Protein AF-A0A519XWZ9-F1 (afdb_monomer)

Structure (mmCIF, N/CA/C/O backbone):
data_AF-A0A519XWZ9-F1
#
_entry.id   AF-A0A519XWZ9-F1
#
loop_
_atom_site.group_PDB
_atom_site.id
_atom_site.type_symbol
_atom_site.label_atom_id
_atom_site.label_alt_id
_atom_site.label_comp_id
_atom_site.label_asym_id
_atom_site.label_entity_id
_atom_site.label_seq_id
_atom_site.pdbx_PDB_ins_code
_atom_site.Cartn_x
_atom_site.Cartn_y
_atom_site.Cartn_z
_atom_site.occupancy
_atom_site.B_iso_or_equiv
_atom_site.auth_seq_id
_atom_site.auth_comp_id
_atom_site.auth_asym_id
_atom_site.auth_atom_id
_atom_site.pdbx_PDB_model_num
ATOM 1 N N . VAL A 1 1 ? 14.838 8.085 -19.612 1.00 83.31 1 VAL A N 1
ATOM 2 C CA . VAL A 1 1 ? 13.812 7.628 -20.596 1.00 83.31 1 VAL A CA 1
ATOM 3 C C . VAL A 1 1 ? 12.489 7.279 -19.919 1.00 83.31 1 VAL A C 1
ATOM 5 O O . VAL A 1 1 ? 11.479 7.894 -20.238 1.00 83.31 1 VAL A O 1
ATOM 8 N N . PHE A 1 2 ? 12.519 6.369 -18.945 1.00 84.31 2 PHE A N 1
ATOM 9 C CA . PHE A 1 2 ? 11.360 5.787 -18.261 1.00 84.31 2 PHE A CA 1
ATOM 10 C C . PHE A 1 2 ? 10.275 6.779 -17.800 1.00 84.31 2 PHE A C 1
ATOM 12 O O . PHE A 1 2 ? 9.111 6.608 -18.146 1.00 84.31 2 PHE A O 1
ATOM 19 N N . ALA A 1 3 ? 10.648 7.860 -17.103 1.00 82.12 3 ALA A N 1
ATOM 20 C CA . ALA A 1 3 ? 9.704 8.860 -16.576 1.00 82.12 3 ALA A CA 1
ATOM 21 C C . ALA A 1 3 ? 8.944 9.673 -17.650 1.00 82.12 3 ALA A C 1
ATOM 23 O O . ALA A 1 3 ? 7.972 10.360 -17.343 1.00 82.12 3 ALA A O 1
ATOM 24 N N . ASN A 1 4 ? 9.387 9.626 -18.912 1.00 85.69 4 ASN A N 1
ATOM 25 C CA . ASN A 1 4 ? 8.744 10.352 -20.012 1.00 85.69 4 ASN A CA 1
ATOM 26 C C . ASN A 1 4 ? 7.754 9.488 -20.800 1.00 85.69 4 ASN A C 1
ATOM 28 O O . ASN A 1 4 ? 7.073 10.007 -21.679 1.00 85.69 4 ASN A O 1
ATOM 32 N N . LEU A 1 5 ? 7.663 8.192 -20.498 1.00 89.44 5 LEU A N 1
ATOM 33 C CA . LEU A 1 5 ? 6.683 7.320 -21.127 1.00 89.44 5 LEU A CA 1
ATOM 34 C C . LEU A 1 5 ? 5.280 7.590 -20.554 1.00 89.44 5 LEU A C 1
ATOM 36 O O . LEU A 1 5 ? 5.125 7.604 -19.328 1.00 89.44 5 LEU A O 1
ATOM 40 N N . PRO A 1 6 ? 4.248 7.767 -21.403 1.00 90.62 6 PRO A N 1
ATOM 41 C CA . PRO A 1 6 ? 2.868 7.926 -20.945 1.00 90.62 6 PRO A CA 1
ATOM 42 C C . PRO A 1 6 ? 2.402 6.755 -20.074 1.00 90.62 6 PRO A C 1
ATOM 44 O O . PRO A 1 6 ? 1.862 6.972 -18.995 1.00 90.62 6 PRO A O 1
ATOM 47 N N . GLU A 1 7 ? 2.705 5.523 -20.489 1.00 90.06 7 GLU A N 1
ATOM 48 C CA . GLU A 1 7 ? 2.394 4.305 -19.731 1.00 90.06 7 GLU A CA 1
ATOM 49 C C . GLU A 1 7 ? 3.051 4.271 -18.338 1.00 90.06 7 GLU A C 1
ATOM 51 O O . GLU A 1 7 ? 2.411 3.828 -17.389 1.00 90.06 7 GLU A O 1
ATOM 56 N N . SER A 1 8 ? 4.264 4.821 -18.165 1.00 91.50 8 SER A N 1
ATOM 57 C CA . SER A 1 8 ? 4.896 4.952 -16.841 1.00 91.50 8 SER A CA 1
ATOM 58 C C . SER A 1 8 ? 4.131 5.913 -15.939 1.00 91.50 8 SER A C 1
ATOM 60 O O . SER A 1 8 ? 3.979 5.653 -14.749 1.00 91.50 8 SER A O 1
ATOM 62 N N . LYS A 1 9 ? 3.634 7.026 -16.494 1.00 91.81 9 LYS A N 1
ATOM 63 C CA . LYS A 1 9 ? 2.813 7.982 -15.740 1.00 91.81 9 LYS A CA 1
ATOM 64 C C . LYS A 1 9 ? 1.477 7.357 -15.350 1.00 91.81 9 LYS A C 1
ATOM 66 O O . LYS A 1 9 ? 1.074 7.463 -14.199 1.00 91.81 9 LYS A O 1
ATOM 71 N N . THR A 1 10 ? 0.827 6.652 -16.275 1.00 94.00 10 THR A N 1
ATOM 72 C CA . THR A 1 10 ? -0.413 5.917 -15.996 1.00 94.00 10 THR A CA 1
ATOM 73 C C . THR A 1 10 ? -0.208 4.848 -14.921 1.00 94.00 10 THR A C 1
ATOM 75 O O . THR A 1 10 ? -1.026 4.744 -14.005 1.00 94.00 10 THR A O 1
ATOM 78 N N . ALA A 1 11 ? 0.887 4.086 -14.988 1.00 94.88 11 ALA A N 1
ATOM 79 C CA . ALA A 1 11 ? 1.258 3.106 -13.971 1.00 94.88 11 ALA A CA 1
ATOM 80 C C . ALA A 1 11 ? 1.442 3.759 -12.592 1.00 94.88 11 ALA A C 1
ATOM 82 O O . ALA A 1 11 ? 0.855 3.298 -11.613 1.00 94.88 11 ALA A O 1
ATOM 83 N N . GLN A 1 12 ? 2.176 4.874 -12.532 1.00 93.56 12 GLN A N 1
ATOM 84 C CA . GLN A 1 12 ? 2.392 5.640 -11.304 1.00 93.56 12 GLN A CA 1
ATOM 85 C C . GLN A 1 12 ? 1.068 6.128 -10.697 1.00 93.56 12 GLN A C 1
ATOM 87 O O . GLN A 1 12 ? 0.795 5.867 -9.528 1.00 93.56 12 GLN A O 1
ATOM 92 N N . THR A 1 13 ? 0.202 6.758 -11.496 1.00 96.62 13 THR A N 1
ATOM 93 C CA . THR A 1 13 ? -1.119 7.217 -11.036 1.00 96.62 13 THR A CA 1
ATOM 94 C C . THR A 1 13 ? -1.996 6.059 -10.559 1.00 96.62 13 THR A C 1
ATOM 96 O O . THR A 1 13 ? -2.699 6.183 -9.559 1.00 96.62 13 THR A O 1
ATOM 99 N N . THR A 1 14 ? -1.949 4.913 -11.242 1.00 96.31 14 THR A N 1
ATOM 100 C CA . THR A 1 14 ? -2.707 3.718 -10.840 1.00 96.31 14 THR A CA 1
ATOM 101 C C . THR A 1 14 ? -2.245 3.205 -9.478 1.00 96.31 14 THR A C 1
ATOM 103 O O . THR A 1 14 ? -3.078 2.897 -8.625 1.00 96.31 14 THR A O 1
ATOM 106 N N . LEU A 1 15 ? -0.930 3.152 -9.250 1.00 97.25 15 LEU A N 1
ATOM 107 C CA . LEU A 1 15 ? -0.356 2.712 -7.981 1.00 97.25 15 LEU A CA 1
ATOM 108 C C . LEU A 1 15 ? -0.674 3.688 -6.837 1.00 97.25 15 LEU A C 1
ATOM 110 O O . LEU A 1 15 ? -1.068 3.260 -5.755 1.00 97.25 15 LEU A O 1
ATOM 114 N N . GLU A 1 16 ? -0.574 4.995 -7.087 1.00 97.38 16 GLU A N 1
ATOM 115 C CA . GLU A 1 16 ? -0.944 6.036 -6.119 1.00 97.38 16 GLU A CA 1
ATOM 116 C C . GLU A 1 16 ? -2.420 5.960 -5.727 1.00 97.38 16 GLU A C 1
ATOM 118 O O . GLU A 1 16 ? -2.755 6.064 -4.546 1.00 97.38 16 GLU A O 1
ATOM 123 N N . ASN A 1 17 ? -3.308 5.752 -6.700 1.00 98.25 17 ASN A N 1
ATOM 124 C CA . ASN A 1 17 ? -4.734 5.601 -6.437 1.00 98.25 17 ASN A CA 1
ATOM 125 C C . ASN A 1 17 ? -5.012 4.349 -5.604 1.00 98.25 17 ASN A C 1
ATOM 127 O O . ASN A 1 17 ? -5.726 4.442 -4.609 1.00 98.25 17 ASN A O 1
ATOM 131 N N . LEU A 1 18 ? -4.399 3.210 -5.946 1.00 97.81 18 LEU A N 1
ATOM 132 C CA . LEU A 1 18 ? -4.516 1.990 -5.148 1.00 97.81 18 LEU A CA 1
ATOM 133 C C . LEU A 1 18 ? -4.038 2.220 -3.708 1.00 97.81 18 LEU A C 1
ATOM 135 O O . LEU A 1 18 ? -4.734 1.846 -2.768 1.00 97.81 18 LEU A O 1
ATOM 139 N N . SER A 1 19 ? -2.895 2.887 -3.526 1.00 97.94 19 SER A N 1
ATOM 140 C CA . SER A 1 19 ? -2.365 3.213 -2.198 1.00 97.94 19 SER A CA 1
ATOM 141 C C . SER A 1 19 ? -3.337 4.071 -1.393 1.00 97.94 19 SER A C 1
ATOM 143 O O . SER A 1 19 ? -3.567 3.786 -0.220 1.00 97.94 19 SER A O 1
ATOM 145 N N . LYS A 1 20 ? -3.934 5.097 -2.012 1.00 98.50 20 LYS A N 1
ATOM 146 C CA . LYS A 1 20 ? -4.932 5.956 -1.358 1.00 98.50 20 LYS A CA 1
ATOM 147 C C . LYS A 1 20 ? -6.191 5.182 -0.985 1.00 98.50 20 LYS A C 1
ATOM 149 O O . LYS A 1 20 ? -6.697 5.363 0.117 1.00 98.50 20 LYS A O 1
ATOM 154 N N . THR A 1 21 ? -6.678 4.309 -1.866 1.00 98.25 21 THR A N 1
ATOM 155 C CA . THR A 1 21 ? -7.843 3.460 -1.590 1.00 98.25 21 THR A CA 1
ATOM 156 C C . THR A 1 21 ? -7.586 2.543 -0.398 1.00 98.25 21 THR A C 1
ATOM 158 O O . THR A 1 21 ? -8.373 2.543 0.544 1.00 98.25 21 THR A O 1
ATOM 161 N N . LYS A 1 22 ? -6.454 1.828 -0.382 1.00 98.00 22 LYS A N 1
ATOM 162 C CA . LYS A 1 22 ? -6.092 0.940 0.732 1.00 98.00 22 LYS A CA 1
ATOM 163 C C . LYS A 1 22 ? -5.921 1.697 2.048 1.00 98.00 22 LYS A C 1
ATOM 165 O O . LYS A 1 22 ? -6.391 1.231 3.081 1.00 98.00 22 LYS A O 1
ATOM 170 N N . GLN A 1 23 ? -5.301 2.878 2.010 1.00 98.25 23 GLN A N 1
ATOM 171 C CA . GLN A 1 23 ? -5.179 3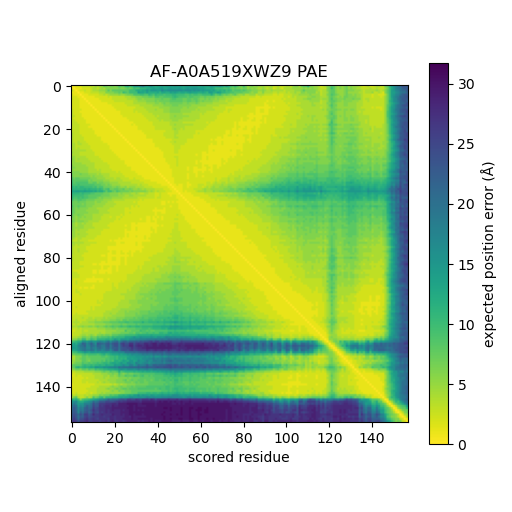.728 3.194 1.00 98.25 23 GLN A CA 1
ATOM 172 C C . GLN A 1 23 ? -6.555 4.150 3.720 1.00 98.25 23 GLN A C 1
ATOM 174 O O . GLN A 1 23 ? -6.813 4.027 4.912 1.00 98.25 23 GLN A O 1
ATOM 179 N N . ALA A 1 24 ? -7.460 4.584 2.838 1.00 98.62 24 ALA A N 1
ATOM 180 C CA . ALA A 1 24 ? -8.804 4.993 3.231 1.00 98.62 24 ALA A CA 1
ATOM 181 C C . ALA A 1 24 ? -9.611 3.839 3.853 1.00 98.62 24 ALA A C 1
ATOM 183 O O . ALA A 1 24 ? -10.300 4.046 4.850 1.00 98.62 24 ALA A O 1
ATOM 184 N N . GLU A 1 25 ? -9.504 2.622 3.308 1.00 97.88 25 GLU A N 1
ATOM 185 C CA . GLU A 1 25 ? -10.125 1.417 3.882 1.00 97.88 25 GLU A CA 1
ATOM 186 C C . GLU A 1 25 ? -9.617 1.142 5.309 1.00 97.88 25 GLU A C 1
ATOM 188 O O . GLU A 1 25 ? -10.409 0.897 6.222 1.00 97.88 25 GLU A O 1
ATOM 193 N N . ILE A 1 26 ? -8.301 1.233 5.521 1.00 98.62 26 ILE A N 1
ATOM 194 C CA . ILE A 1 26 ? -7.670 1.047 6.835 1.00 98.62 26 ILE A CA 1
ATOM 195 C C . ILE A 1 26 ? -8.094 2.149 7.813 1.00 98.62 26 ILE A C 1
ATOM 197 O O . ILE A 1 26 ? -8.434 1.852 8.959 1.00 98.62 26 ILE A O 1
ATOM 201 N N . ASP A 1 27 ? -8.150 3.403 7.366 1.00 98.56 27 ASP A N 1
ATOM 202 C CA . ASP A 1 27 ? -8.570 4.536 8.195 1.00 98.56 27 ASP A CA 1
ATOM 203 C C . ASP A 1 27 ? -10.020 4.392 8.675 1.00 98.56 27 ASP A C 1
ATOM 205 O O . ASP A 1 27 ? -10.338 4.768 9.805 1.00 98.56 27 ASP A O 1
ATOM 209 N N . VAL A 1 28 ? -10.909 3.833 7.846 1.00 98.62 28 VAL A N 1
ATOM 210 C CA . VAL A 1 28 ? -12.290 3.523 8.248 1.00 98.62 28 VAL A CA 1
ATOM 211 C C . VAL A 1 28 ? -12.305 2.493 9.379 1.00 98.62 28 VAL A C 1
ATOM 213 O O . VAL A 1 28 ? -12.982 2.717 10.382 1.00 98.62 28 VAL A O 1
ATOM 216 N N . MET A 1 29 ? -11.519 1.417 9.275 1.00 98.56 29 MET A N 1
ATOM 217 C CA . MET A 1 29 ? -11.425 0.401 10.335 1.00 98.56 29 MET A CA 1
ATOM 218 C C . MET A 1 29 ? -10.835 0.966 11.633 1.00 98.56 29 MET A C 1
ATOM 220 O O . MET A 1 29 ? -11.319 0.657 12.720 1.00 98.56 29 MET A O 1
ATOM 224 N N . ILE A 1 30 ? -9.825 1.836 11.538 1.00 98.56 30 ILE A N 1
ATOM 225 C CA . ILE A 1 30 ? -9.237 2.509 12.705 1.00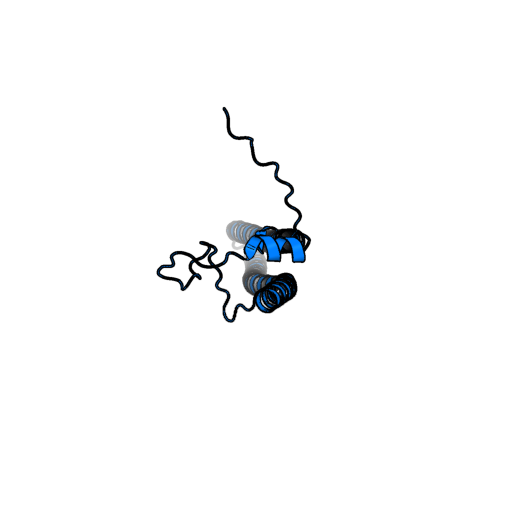 98.56 30 ILE A CA 1
ATOM 226 C C . ILE A 1 30 ? -10.272 3.411 13.389 1.00 98.56 30 ILE A C 1
ATOM 228 O O . ILE A 1 30 ? -10.382 3.401 14.617 1.00 98.56 30 ILE A O 1
ATOM 232 N N . LYS A 1 31 ? -11.061 4.170 12.619 1.00 98.75 31 LYS A N 1
ATOM 233 C C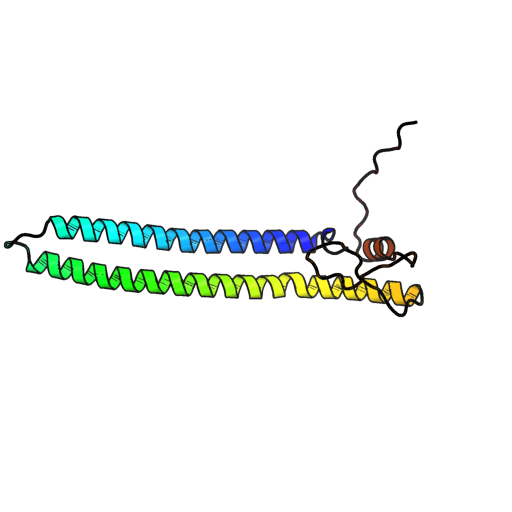A . LYS A 1 31 ? -12.139 5.009 13.169 1.00 98.75 31 LYS A CA 1
ATOM 234 C C . LYS A 1 31 ? -13.223 4.172 13.842 1.00 98.75 31 LYS A C 1
ATOM 236 O O . LYS A 1 31 ? -13.688 4.542 14.919 1.00 98.75 31 LYS A O 1
ATOM 241 N N . GLU A 1 32 ? -13.601 3.044 13.242 1.00 98.31 32 GLU A N 1
ATOM 242 C CA . GLU A 1 32 ? -14.549 2.101 13.841 1.00 98.31 32 GLU A CA 1
ATOM 243 C C . GLU A 1 32 ? -14.028 1.573 15.185 1.00 98.31 32 GLU A C 1
ATOM 245 O O . GLU A 1 32 ? -14.737 1.637 16.191 1.00 98.31 32 GLU A O 1
ATOM 250 N N . TYR A 1 33 ? -12.766 1.140 15.227 1.00 98.69 33 TYR A N 1
ATOM 251 C CA . TYR A 1 33 ? -12.107 0.688 16.451 1.00 98.69 33 TYR A CA 1
ATOM 252 C C . TYR A 1 33 ? -12.122 1.771 17.542 1.00 98.69 33 TYR A C 1
ATOM 254 O O . TYR A 1 33 ? -12.547 1.515 18.668 1.00 98.69 33 TYR A O 1
ATOM 262 N N . GLN A 1 34 ? -11.720 3.005 17.215 1.00 98.50 34 GLN A N 1
ATOM 263 C CA . GLN A 1 34 ? -11.706 4.127 18.164 1.00 98.50 34 GLN A CA 1
ATOM 264 C C . GLN A 1 34 ? -13.106 4.462 18.696 1.00 98.50 34 GLN A C 1
ATOM 266 O O . GLN A 1 34 ? -13.272 4.734 19.890 1.00 98.50 34 GLN A O 1
ATOM 271 N N . SER A 1 35 ? -14.119 4.419 17.827 1.00 98.50 35 SER A N 1
ATOM 272 C CA . SER A 1 35 ? -15.512 4.649 18.208 1.00 98.50 35 SER A CA 1
ATOM 273 C C . SER A 1 35 ? -16.012 3.573 19.176 1.00 98.50 35 SER A C 1
ATOM 275 O O . SER A 1 35 ? -16.530 3.909 20.244 1.00 98.50 35 SER A O 1
ATOM 277 N N . LYS A 1 36 ? -15.781 2.289 18.868 1.00 97.94 36 LYS A N 1
ATOM 278 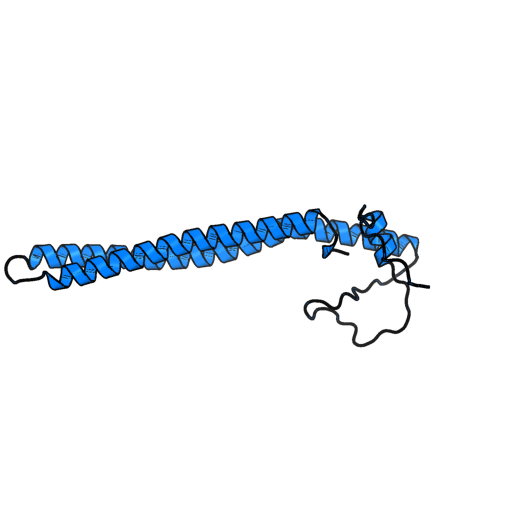C CA . LYS A 1 36 ? -16.159 1.167 19.743 1.00 97.94 36 LYS A CA 1
ATOM 279 C C . LYS A 1 36 ? -15.427 1.200 21.080 1.00 97.94 36 LYS A C 1
ATOM 281 O O . LYS A 1 36 ? -16.052 0.980 22.113 1.00 97.94 36 LYS A O 1
ATOM 286 N N . LEU A 1 37 ? -14.140 1.544 21.081 1.00 98.31 37 LEU A N 1
ATOM 287 C CA . LEU A 1 37 ? -13.356 1.684 22.306 1.00 98.31 37 LEU A CA 1
ATOM 288 C C . LEU A 1 37 ? -13.933 2.780 23.208 1.00 98.31 37 LEU A C 1
ATOM 290 O O . LEU A 1 37 ? -14.138 2.563 24.400 1.00 98.31 37 LEU A O 1
ATOM 294 N N . THR A 1 38 ? -14.255 3.935 22.627 1.00 98.50 38 THR A N 1
ATOM 295 C CA . THR A 1 38 ? -14.863 5.054 23.359 1.00 98.50 38 THR A CA 1
ATOM 296 C C . THR A 1 38 ? -16.235 4.671 23.919 1.00 98.50 38 THR A C 1
ATOM 298 O O . THR A 1 38 ? -16.548 4.984 25.068 1.00 98.50 38 THR A O 1
ATOM 301 N N . ALA A 1 39 ? -17.049 3.953 23.138 1.00 97.88 39 ALA A N 1
ATOM 302 C CA . ALA A 1 39 ? -18.352 3.463 23.577 1.00 97.88 39 ALA A CA 1
ATOM 303 C C . ALA A 1 39 ? -18.236 2.453 24.732 1.00 97.88 39 ALA A C 1
ATOM 305 O O . ALA A 1 39 ? -18.985 2.555 25.703 1.00 97.88 39 ALA A O 1
ATOM 306 N N . ALA A 1 40 ? -17.273 1.527 24.669 1.00 97.75 40 ALA A N 1
ATOM 307 C CA . ALA A 1 40 ? -17.000 0.572 25.742 1.00 97.75 40 ALA A CA 1
ATOM 308 C C . ALA A 1 40 ? -16.566 1.285 27.035 1.00 97.75 40 ALA A C 1
ATOM 310 O O . ALA A 1 40 ? -17.135 1.037 28.095 1.00 97.75 40 ALA A O 1
ATOM 311 N N . GLN A 1 41 ? -15.646 2.251 26.946 1.00 97.44 41 GLN A N 1
ATOM 312 C CA . GLN A 1 41 ? -15.219 3.064 28.095 1.00 97.44 41 GLN A CA 1
ATOM 313 C C . GLN A 1 41 ? -16.368 3.884 28.699 1.00 97.44 41 GLN A C 1
ATOM 315 O O . GLN A 1 41 ? -16.460 4.046 29.916 1.00 97.44 41 GLN A O 1
ATOM 320 N N . ALA A 1 42 ? -17.259 4.426 27.866 1.00 97.94 42 ALA A N 1
ATOM 321 C CA . ALA A 1 42 ? -18.447 5.124 28.346 1.00 97.94 42 ALA A CA 1
ATOM 322 C C . ALA A 1 42 ? -19.417 4.161 29.046 1.00 97.94 42 ALA A C 1
ATOM 324 O O . ALA A 1 42 ? -19.951 4.496 30.102 1.00 97.94 42 ALA A O 1
ATOM 325 N N . LYS A 1 43 ? -19.607 2.956 28.496 1.00 96.38 43 LYS A N 1
ATOM 326 C CA . LYS A 1 43 ? -20.455 1.912 29.079 1.00 96.38 43 LYS A CA 1
ATOM 327 C C . LYS A 1 43 ? -19.936 1.458 30.441 1.00 96.38 43 LYS A C 1
ATOM 329 O O . LYS A 1 43 ? -20.726 1.357 31.377 1.00 96.38 43 LYS A O 1
ATOM 334 N N . GLU A 1 44 ? -18.629 1.272 30.583 1.00 95.62 44 GLU A N 1
ATOM 335 C CA . GLU A 1 44 ? -17.994 0.913 31.855 1.00 95.62 44 GLU A CA 1
ATOM 336 C C . GLU A 1 44 ? -18.339 1.911 32.974 1.00 95.62 44 GLU A C 1
ATOM 338 O O . GLU A 1 44 ? -18.664 1.509 34.088 1.00 95.62 44 GLU A O 1
ATOM 343 N N . LYS A 1 45 ? -18.397 3.212 32.663 1.00 97.00 45 LYS A N 1
ATOM 344 C CA . LYS A 1 45 ? -18.782 4.262 33.627 1.00 97.00 45 LYS A CA 1
ATOM 345 C C . LYS A 1 45 ? -20.245 4.193 34.078 1.00 97.00 45 LYS A C 1
ATOM 347 O O . LYS A 1 45 ? -20.587 4.792 35.092 1.00 97.00 45 LYS A O 1
ATOM 352 N N . THR A 1 46 ? -21.111 3.494 33.343 1.00 96.19 46 THR A N 1
ATOM 353 C CA . THR A 1 46 ? -22.528 3.295 33.711 1.00 96.19 46 THR A CA 1
ATOM 354 C C . THR A 1 46 ? -22.745 2.093 34.631 1.00 96.19 46 THR A C 1
ATOM 356 O O . THR A 1 46 ? -23.876 1.803 35.033 1.00 96.19 46 THR A O 1
ATOM 359 N N . ARG A 1 47 ? -21.671 1.365 34.950 1.00 95.94 47 ARG A N 1
ATOM 360 C CA . ARG A 1 47 ? -21.727 0.162 35.766 1.00 95.94 47 ARG A CA 1
ATOM 361 C C . ARG A 1 47 ? -22.072 0.487 37.219 1.00 95.94 47 ARG A C 1
ATOM 363 O O . ARG A 1 47 ? -21.447 1.327 37.857 1.00 95.94 47 ARG A O 1
ATOM 370 N N . SER A 1 48 ? -23.033 -0.251 37.754 1.00 96.62 48 SER A N 1
ATOM 371 C CA . SER A 1 48 ? -23.522 -0.199 39.131 1.00 96.62 48 SER A CA 1
ATOM 372 C C . SER A 1 48 ? -23.804 -1.619 39.627 1.00 96.62 48 SER A C 1
ATOM 374 O O . SER A 1 48 ? -23.777 -2.568 38.844 1.00 96.62 48 SER A O 1
ATOM 376 N N . GLU A 1 49 ? -24.114 -1.793 40.911 1.00 95.56 49 GLU A N 1
ATOM 377 C CA . GLU A 1 49 ? -24.489 -3.112 41.441 1.00 95.56 49 GLU A CA 1
ATOM 378 C C . GLU A 1 49 ? -25.759 -3.672 40.778 1.00 95.56 49 GLU A C 1
ATOM 380 O O . GLU A 1 49 ? -25.830 -4.869 40.514 1.00 95.56 49 GLU A O 1
ATOM 385 N N . ALA A 1 50 ? -26.719 -2.809 40.427 1.00 95.88 50 ALA A N 1
ATOM 386 C CA . ALA A 1 50 ? -28.017 -3.209 39.878 1.00 95.88 50 ALA A CA 1
ATOM 387 C C . ALA A 1 50 ? -27.971 -3.692 38.414 1.00 95.88 50 ALA A C 1
ATOM 389 O O . ALA A 1 50 ? -28.863 -4.416 37.983 1.00 95.88 50 ALA A O 1
ATOM 390 N N . ASN A 1 51 ? -26.960 -3.292 37.636 1.00 96.12 51 ASN A N 1
ATOM 391 C CA . ASN A 1 51 ? -26.822 -3.640 36.211 1.00 96.12 51 ASN A CA 1
ATOM 392 C C . ASN A 1 51 ? -25.503 -4.363 35.887 1.00 96.12 51 ASN A C 1
ATOM 394 O O . ASN A 1 51 ? -25.170 -4.530 34.712 1.00 96.12 51 ASN A O 1
ATOM 398 N N . LYS A 1 52 ? -24.759 -4.784 36.916 1.00 95.88 52 LYS A N 1
ATOM 399 C CA . LYS A 1 52 ? -23.408 -5.344 36.809 1.00 95.88 52 LYS A CA 1
ATOM 400 C C . LYS A 1 52 ? -23.303 -6.479 35.794 1.00 95.88 52 LYS A C 1
ATOM 402 O O . LYS A 1 52 ? -22.454 -6.417 34.916 1.00 95.88 52 LYS A O 1
ATOM 407 N N . GLU A 1 53 ? -24.170 -7.483 35.896 1.00 96.19 53 GLU A N 1
ATOM 408 C CA . GLU A 1 53 ? -24.130 -8.661 35.021 1.00 96.19 53 GLU A CA 1
ATOM 409 C C . GLU A 1 53 ? -24.330 -8.289 33.545 1.00 96.19 53 GLU A C 1
ATOM 411 O O . GLU A 1 53 ? -23.569 -8.720 32.678 1.00 96.19 53 GLU A O 1
ATOM 416 N N . THR A 1 54 ? -25.311 -7.429 33.262 1.00 96.88 54 THR A N 1
ATOM 417 C CA . THR A 1 54 ? -25.596 -6.956 31.903 1.00 96.88 54 THR A CA 1
ATOM 418 C C . THR A 1 54 ? -24.427 -6.157 31.336 1.00 96.88 54 THR A C 1
ATOM 420 O O . THR A 1 54 ? -23.980 -6.435 30.226 1.00 96.88 54 THR A O 1
ATOM 423 N N . VAL A 1 55 ? -23.906 -5.191 32.100 1.00 97.19 55 VAL A N 1
ATOM 424 C CA . VAL A 1 55 ? -22.802 -4.331 31.650 1.00 97.19 55 VAL A CA 1
ATOM 425 C C . VAL A 1 55 ? -21.521 -5.139 31.446 1.00 97.19 55 VAL A C 1
ATOM 427 O O . VAL A 1 55 ? -20.852 -4.957 30.433 1.00 97.19 55 VAL A O 1
ATOM 430 N N . ASP A 1 56 ? -21.201 -6.069 32.349 1.00 96.69 56 ASP A N 1
ATOM 431 C CA . ASP A 1 56 ? -20.007 -6.917 32.235 1.00 96.69 56 ASP A CA 1
ATOM 432 C C . ASP A 1 56 ? -20.067 -7.790 30.967 1.00 96.69 56 ASP A C 1
ATOM 434 O O . ASP A 1 56 ? -19.073 -7.912 30.248 1.00 96.69 56 ASP A O 1
ATOM 438 N N . LYS A 1 57 ? -21.247 -8.322 30.620 1.00 97.50 57 LYS A N 1
ATOM 439 C CA . LYS A 1 57 ? -21.451 -9.092 29.383 1.00 97.50 57 LYS A CA 1
ATOM 440 C C . LYS A 1 57 ? -21.319 -8.236 28.117 1.00 97.50 57 LYS A C 1
ATOM 442 O O . LYS A 1 57 ? -20.722 -8.673 27.129 1.00 97.50 57 LYS A O 1
ATOM 447 N N . GLU A 1 58 ? -21.862 -7.019 28.129 1.00 96.88 58 GLU A N 1
ATOM 448 C CA . GLU A 1 58 ? -21.713 -6.066 27.019 1.00 96.88 58 GLU A CA 1
ATOM 449 C C . GLU A 1 58 ? -20.245 -5.652 26.826 1.00 96.88 58 GLU A C 1
ATOM 451 O O . GLU A 1 58 ? -19.757 -5.632 25.697 1.00 96.88 58 GLU A O 1
ATOM 456 N N . LEU A 1 59 ? -19.517 -5.383 27.916 1.00 97.69 59 LEU A N 1
ATOM 457 C CA . LEU A 1 59 ? -18.089 -5.054 27.882 1.00 97.69 59 LEU A CA 1
ATOM 458 C C . LEU A 1 59 ? -17.242 -6.223 27.380 1.00 97.69 59 LEU A C 1
ATOM 460 O O . LEU A 1 59 ? -16.320 -6.010 26.596 1.00 97.69 59 LEU A O 1
ATOM 464 N N . GLN A 1 60 ? -17.568 -7.455 27.777 1.00 97.81 60 GLN A N 1
ATOM 465 C CA . GLN A 1 60 ? -16.889 -8.643 27.267 1.00 97.81 60 GLN A CA 1
ATOM 466 C C . GLN A 1 60 ? -17.093 -8.799 25.755 1.00 97.81 60 GLN A C 1
ATOM 468 O O . GLN A 1 60 ? -16.136 -9.061 25.031 1.00 97.81 60 GLN A O 1
ATOM 473 N N . THR A 1 61 ? -18.317 -8.569 25.270 1.00 97.88 61 THR A N 1
ATOM 474 C CA . THR A 1 61 ? -18.615 -8.579 23.828 1.00 97.88 61 THR A CA 1
ATOM 475 C C . THR A 1 61 ? -17.816 -7.497 23.100 1.00 97.88 61 THR A C 1
ATOM 477 O O . THR A 1 61 ? -17.156 -7.781 22.102 1.00 97.88 61 THR A O 1
ATOM 480 N N . ALA A 1 62 ? -17.799 -6.272 23.635 1.00 97.69 62 ALA A N 1
ATOM 481 C CA . ALA A 1 62 ? -17.033 -5.169 23.063 1.00 97.69 62 ALA A CA 1
ATOM 482 C C . ALA A 1 62 ? -15.522 -5.458 23.034 1.00 97.69 62 ALA A C 1
ATOM 484 O O . ALA A 1 62 ? -14.853 -5.111 22.064 1.00 97.69 62 ALA A O 1
ATOM 485 N N . ALA A 1 63 ? -14.981 -6.121 24.061 1.00 97.94 63 ALA A N 1
ATOM 486 C CA . ALA A 1 63 ? -13.578 -6.521 24.101 1.00 97.94 63 ALA A CA 1
ATOM 487 C C . ALA A 1 63 ? -13.236 -7.520 22.982 1.00 97.94 63 ALA A C 1
ATOM 489 O O . ALA A 1 63 ? -12.221 -7.349 22.307 1.00 97.94 63 ALA A O 1
ATOM 490 N N . THR A 1 64 ? -14.097 -8.515 22.737 1.00 98.25 64 THR A N 1
ATOM 491 C CA . THR A 1 64 ? -13.928 -9.455 21.618 1.00 98.25 64 THR A CA 1
ATOM 492 C C . THR A 1 64 ? -13.993 -8.739 20.268 1.00 98.25 64 THR A C 1
ATOM 494 O O . THR A 1 64 ? -13.103 -8.921 19.440 1.00 98.25 64 THR A O 1
ATOM 497 N N . GLU A 1 65 ? -14.978 -7.862 20.059 1.00 97.62 65 GLU A N 1
ATOM 498 C CA . GLU A 1 65 ? -15.098 -7.094 18.811 1.00 97.62 65 GLU A CA 1
ATOM 499 C C . GLU A 1 65 ? -13.886 -6.184 18.554 1.00 97.62 65 GLU A C 1
ATOM 501 O O . GLU A 1 65 ? -13.427 -6.061 17.417 1.00 97.62 65 GLU A O 1
ATOM 506 N N . LEU A 1 66 ? -13.352 -5.546 19.601 1.00 98.56 66 LEU A N 1
ATOM 507 C CA . LEU A 1 66 ? -12.151 -4.715 19.506 1.00 98.56 66 LEU A CA 1
ATOM 508 C C . LEU A 1 66 ? -10.921 -5.548 19.142 1.00 98.56 66 LEU A C 1
ATOM 510 O O . LEU A 1 66 ? -10.149 -5.137 18.276 1.00 98.56 66 LEU A O 1
ATOM 514 N N . GLN A 1 67 ? -10.755 -6.723 19.752 1.00 98.50 67 GLN A N 1
ATOM 515 C CA . GLN A 1 67 ? -9.665 -7.640 19.422 1.00 98.50 67 GLN A CA 1
ATOM 516 C C . GLN A 1 67 ? -9.745 -8.105 17.958 1.00 98.50 67 GLN A C 1
ATOM 518 O O . GLN A 1 67 ? -8.733 -8.106 17.249 1.00 98.50 67 GLN A O 1
ATOM 523 N N . ASP A 1 68 ? -10.944 -8.439 17.479 1.00 98.50 68 ASP A N 1
ATOM 524 C CA . ASP A 1 68 ? -11.170 -8.837 16.089 1.00 98.50 68 ASP A CA 1
ATOM 525 C C . ASP A 1 68 ? -10.888 -7.689 15.112 1.00 98.50 68 ASP A C 1
ATOM 527 O O . ASP A 1 68 ? -10.232 -7.891 14.086 1.00 98.50 68 ASP A O 1
ATOM 531 N N . LEU A 1 69 ? -11.325 -6.464 15.429 1.00 98.50 69 LEU A N 1
ATOM 532 C CA . LEU A 1 69 ? -11.011 -5.281 14.624 1.00 98.50 69 LEU A CA 1
ATOM 533 C C . LEU A 1 69 ? -9.513 -4.994 14.586 1.00 98.50 69 LEU A C 1
ATOM 535 O O . LEU A 1 69 ? -8.980 -4.719 13.512 1.00 98.50 69 LEU A O 1
ATOM 539 N N . GLN A 1 70 ? -8.818 -5.101 15.719 1.00 98.38 70 GLN A N 1
ATOM 540 C CA . GLN A 1 70 ? -7.372 -4.908 15.775 1.00 98.38 70 GLN A CA 1
ATOM 541 C C . GLN A 1 70 ? -6.644 -5.904 14.865 1.00 98.38 70 GLN A C 1
ATOM 543 O O . GLN A 1 70 ? -5.756 -5.510 14.106 1.00 98.38 70 GLN A O 1
ATOM 548 N N . LYS A 1 71 ? -7.055 -7.178 14.885 1.00 98.69 71 LYS A N 1
ATOM 549 C CA . LYS A 1 71 ? -6.515 -8.200 13.983 1.00 98.69 71 LYS A CA 1
ATOM 550 C C . LYS A 1 71 ? -6.791 -7.858 12.518 1.00 98.69 71 LYS A C 1
ATOM 552 O O . LYS A 1 71 ? -5.868 -7.858 11.709 1.00 98.69 71 LYS A O 1
ATOM 557 N N . ARG A 1 72 ? -8.035 -7.500 12.183 1.00 98.38 72 ARG A N 1
ATOM 558 C CA . ARG A 1 72 ? -8.431 -7.128 10.813 1.00 98.38 72 ARG A CA 1
ATOM 559 C C . ARG A 1 72 ? -7.659 -5.920 10.282 1.00 98.38 72 ARG A C 1
ATOM 561 O O . ARG A 1 72 ? -7.309 -5.911 9.106 1.00 98.38 72 ARG A O 1
ATOM 568 N N . ILE A 1 73 ? -7.375 -4.927 11.128 1.00 98.62 73 ILE A N 1
ATOM 569 C CA . ILE A 1 73 ? -6.537 -3.774 10.768 1.00 98.62 73 ILE A CA 1
ATOM 570 C C . ILE A 1 73 ? -5.121 -4.239 10.408 1.00 98.62 73 ILE A C 1
ATOM 572 O O . ILE A 1 73 ? -4.610 -3.847 9.360 1.00 98.62 73 ILE A O 1
ATOM 576 N N . GLY A 1 74 ? -4.509 -5.095 11.234 1.00 98.56 74 GLY A N 1
ATOM 577 C CA . GLY A 1 74 ? -3.183 -5.656 10.957 1.00 98.56 74 GLY A CA 1
ATOM 578 C C . GLY A 1 74 ? -3.147 -6.455 9.651 1.00 98.56 74 GLY A C 1
ATOM 579 O O . GLY A 1 74 ? -2.314 -6.191 8.785 1.00 98.56 74 GLY A O 1
ATOM 580 N N . ASP A 1 75 ? -4.111 -7.359 9.459 1.00 98.56 75 ASP A N 1
ATOM 581 C CA . ASP A 1 75 ? -4.231 -8.166 8.239 1.00 98.56 75 ASP A CA 1
ATOM 582 C C . ASP A 1 75 ? -4.405 -7.281 6.991 1.00 98.56 75 ASP A C 1
ATOM 584 O O . ASP A 1 75 ? -3.791 -7.522 5.947 1.00 98.56 75 ASP A O 1
ATOM 588 N N . ALA A 1 76 ? -5.209 -6.217 7.091 1.00 98.62 76 ALA A N 1
ATOM 589 C CA . ALA A 1 76 ? -5.423 -5.271 6.002 1.00 98.62 76 ALA A CA 1
ATOM 590 C C . ALA A 1 76 ? -4.164 -4.464 5.661 1.00 98.62 76 ALA A C 1
ATOM 592 O O . ALA A 1 76 ? -3.900 -4.236 4.481 1.00 98.62 76 ALA A O 1
ATOM 593 N N . GLN A 1 77 ? -3.368 -4.069 6.658 1.00 98.25 77 GLN A N 1
ATOM 594 C CA . GLN A 1 77 ? -2.087 -3.390 6.441 1.00 98.25 77 GLN A CA 1
ATOM 595 C C . GLN A 1 77 ? -1.094 -4.291 5.699 1.00 98.25 77 GLN A C 1
ATOM 597 O O . GLN A 1 77 ? -0.520 -3.871 4.693 1.00 98.25 77 GLN A O 1
ATOM 602 N N . THR A 1 78 ? -0.931 -5.543 6.140 1.00 98.62 78 THR A N 1
ATOM 603 C CA . THR A 1 78 ? -0.063 -6.518 5.460 1.00 98.62 78 THR A CA 1
ATOM 604 C C . THR A 1 78 ? -0.537 -6.778 4.034 1.00 98.62 78 THR A C 1
ATOM 606 O O . THR A 1 78 ? 0.258 -6.732 3.092 1.00 98.62 78 THR A O 1
ATOM 609 N N . LYS A 1 79 ? -1.845 -6.981 3.848 1.00 98.19 79 LYS A N 1
ATOM 610 C CA . LYS A 1 79 ? -2.424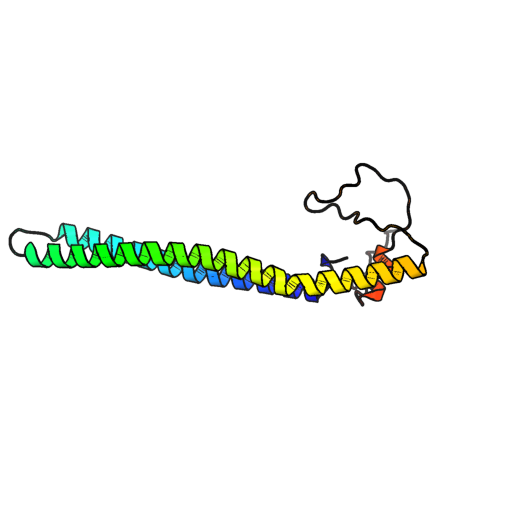 -7.201 2.523 1.00 98.19 79 LYS A CA 1
ATOM 611 C C . LYS A 1 79 ? -2.254 -5.992 1.608 1.00 98.19 79 LYS A C 1
ATOM 613 O O . LYS A 1 79 ? -1.923 -6.165 0.442 1.00 98.19 79 LYS A O 1
ATOM 618 N N . ALA A 1 80 ? -2.432 -4.773 2.115 1.00 98.31 80 ALA A N 1
ATOM 619 C CA . ALA A 1 80 ? -2.225 -3.559 1.334 1.00 98.31 80 ALA A CA 1
ATOM 620 C C . ALA A 1 80 ? -0.782 -3.450 0.821 1.00 98.31 80 ALA A C 1
ATOM 622 O O . ALA A 1 80 ? -0.578 -3.122 -0.346 1.00 98.31 80 ALA A O 1
ATOM 623 N N . GLN A 1 81 ? 0.214 -3.770 1.655 1.00 97.88 81 GLN A N 1
ATOM 624 C CA . GLN A 1 81 ? 1.620 -3.781 1.237 1.00 97.88 81 GLN A CA 1
ATOM 625 C C . GLN A 1 81 ? 1.885 -4.826 0.147 1.00 97.88 81 GLN A C 1
ATOM 627 O O . GLN A 1 81 ? 2.546 -4.521 -0.848 1.00 97.88 81 GLN A O 1
ATOM 632 N N . GLN A 1 82 ? 1.338 -6.035 0.302 1.00 98.38 82 GLN A N 1
ATOM 633 C CA . GLN A 1 82 ? 1.455 -7.091 -0.702 1.00 98.38 82 GLN A CA 1
ATOM 634 C C . GLN A 1 82 ? 0.790 -6.690 -2.026 1.00 98.38 82 GLN A C 1
ATOM 636 O O . GLN A 1 82 ? 1.430 -6.758 -3.073 1.00 98.38 82 GLN A O 1
ATOM 641 N N . ASP A 1 83 ? -0.461 -6.223 -1.974 1.00 97.38 83 ASP A N 1
ATOM 642 C CA . ASP A 1 83 ? -1.231 -5.790 -3.143 1.00 97.38 83 ASP A CA 1
ATOM 643 C C . ASP A 1 83 ? -0.490 -4.674 -3.902 1.00 97.38 83 ASP A C 1
ATOM 645 O O . ASP A 1 83 ? -0.407 -4.707 -5.130 1.00 97.38 83 ASP A O 1
ATOM 649 N N . LEU A 1 84 ? 0.090 -3.703 -3.184 1.00 98.12 84 LEU A N 1
ATOM 650 C CA . LEU A 1 84 ? 0.884 -2.627 -3.781 1.00 98.12 84 LEU A CA 1
ATOM 651 C C . LEU A 1 84 ? 2.148 -3.154 -4.463 1.00 98.12 84 LEU A C 1
ATOM 653 O O . LEU A 1 84 ? 2.418 -2.774 -5.602 1.00 98.12 84 LEU A O 1
ATOM 657 N N . GLY A 1 85 ? 2.895 -4.046 -3.810 1.00 97.19 85 GLY A N 1
ATOM 658 C CA . GLY A 1 85 ? 4.098 -4.649 -4.387 1.00 97.19 85 GLY A CA 1
ATOM 659 C C . GLY A 1 85 ? 3.794 -5.461 -5.648 1.00 97.19 85 GLY A C 1
ATOM 660 O O . GLY A 1 85 ? 4.435 -5.270 -6.684 1.00 97.19 85 GLY A O 1
ATOM 661 N N . THR A 1 86 ? 2.762 -6.309 -5.599 1.00 98.06 86 THR A N 1
ATOM 662 C CA . THR A 1 86 ? 2.289 -7.063 -6.767 1.00 98.06 86 THR A CA 1
ATOM 663 C C . THR A 1 86 ? 1.873 -6.116 -7.884 1.00 98.06 86 THR A C 1
ATOM 665 O O . THR A 1 86 ? 2.324 -6.274 -9.021 1.00 98.06 86 THR A O 1
ATOM 668 N N . LYS A 1 87 ? 1.082 -5.082 -7.571 1.00 97.38 87 LYS A N 1
ATOM 669 C CA . LYS A 1 87 ? 0.595 -4.156 -8.592 1.00 97.38 87 LYS A CA 1
ATOM 670 C C . LYS A 1 87 ? 1.712 -3.338 -9.228 1.00 97.38 87 LYS A C 1
ATOM 672 O O . LYS A 1 87 ? 1.692 -3.109 -10.436 1.00 97.38 87 LYS A O 1
ATOM 677 N N . GLN A 1 88 ? 2.702 -2.928 -8.440 1.00 95.88 88 GLN A N 1
ATOM 678 C CA . GLN A 1 88 ? 3.896 -2.262 -8.945 1.00 95.88 88 GLN A CA 1
ATOM 679 C C . GLN A 1 88 ? 4.634 -3.157 -9.951 1.00 95.88 88 GLN A C 1
ATOM 681 O O . GLN A 1 88 ? 4.987 -2.694 -11.036 1.00 95.88 88 GLN A O 1
ATOM 686 N N . GLY A 1 89 ? 4.816 -4.442 -9.636 1.00 95.62 89 GLY A N 1
ATOM 687 C CA . GLY A 1 89 ? 5.406 -5.415 -10.557 1.00 95.62 89 GLY A CA 1
ATOM 688 C C . GLY A 1 89 ? 4.617 -5.535 -11.864 1.00 95.62 89 GLY A C 1
ATOM 689 O O . GLY A 1 89 ? 5.178 -5.325 -12.938 1.00 95.62 89 GLY A O 1
ATOM 690 N N . GLU A 1 90 ? 3.312 -5.798 -11.775 1.00 96.69 90 GLU A N 1
ATOM 691 C CA . GLU A 1 90 ? 2.423 -5.943 -12.939 1.00 96.69 90 GLU A CA 1
ATOM 692 C C . GLU A 1 90 ? 2.468 -4.740 -13.885 1.00 96.69 90 GLU A C 1
ATOM 694 O O . GLU A 1 90 ? 2.471 -4.901 -15.105 1.00 96.69 90 GLU A O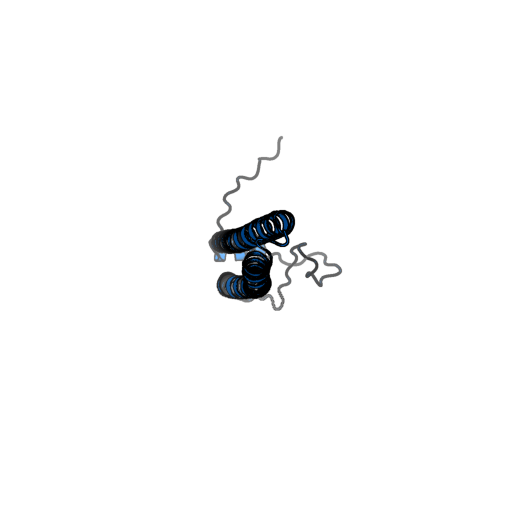 1
ATOM 699 N N . LEU A 1 91 ? 2.487 -3.528 -13.326 1.00 95.50 91 LEU A N 1
ATOM 700 C CA . LEU A 1 91 ? 2.432 -2.302 -14.110 1.00 95.50 91 LEU A CA 1
ATOM 701 C C . LEU A 1 91 ? 3.787 -1.941 -14.721 1.00 95.50 91 LEU A C 1
ATOM 703 O O . LEU A 1 91 ? 3.839 -1.515 -15.872 1.00 95.50 91 LEU A O 1
ATOM 707 N N . PHE A 1 92 ? 4.886 -2.094 -13.977 1.00 93.94 92 PHE A N 1
ATOM 708 C CA . PHE A 1 92 ? 6.186 -1.573 -14.406 1.00 93.94 92 PHE A CA 1
ATOM 709 C C . PHE A 1 92 ? 7.077 -2.592 -15.124 1.00 93.94 92 PHE A C 1
ATOM 711 O O . PHE A 1 92 ? 7.864 -2.178 -15.975 1.00 93.94 92 PHE A O 1
ATOM 718 N N . GLN A 1 93 ? 6.951 -3.898 -14.864 1.00 94.94 93 GLN A N 1
ATOM 719 C CA . GLN A 1 93 ? 7.717 -4.930 -15.584 1.00 94.94 93 GLN A CA 1
ATOM 720 C C . GLN A 1 93 ? 7.576 -4.859 -17.120 1.00 94.94 93 GLN A C 1
ATOM 722 O O . GLN A 1 93 ? 8.603 -4.820 -17.805 1.00 94.94 93 GLN A O 1
ATOM 727 N N . PRO A 1 94 ? 6.366 -4.771 -17.713 1.00 94.69 94 PRO A N 1
ATOM 728 C CA . PRO A 1 94 ? 6.241 -4.687 -19.173 1.00 94.69 94 PRO A CA 1
ATOM 729 C C . PRO A 1 94 ? 6.855 -3.400 -19.745 1.00 94.69 94 PRO A C 1
ATOM 731 O O . PRO A 1 94 ? 7.440 -3.411 -20.830 1.00 94.69 94 PRO A O 1
ATOM 734 N N . ILE A 1 95 ? 6.785 -2.298 -18.996 1.00 93.19 95 ILE A N 1
ATOM 735 C CA . ILE A 1 95 ? 7.376 -1.011 -19.380 1.00 93.19 95 ILE A CA 1
ATOM 736 C C . ILE A 1 95 ? 8.903 -1.117 -19.397 1.00 93.19 95 ILE A C 1
ATOM 738 O O . ILE A 1 95 ? 9.547 -0.678 -20.353 1.00 93.19 95 ILE A O 1
ATOM 742 N N . GLN A 1 96 ? 9.489 -1.743 -18.371 1.00 91.88 96 GLN A N 1
ATOM 743 C CA . GLN A 1 96 ? 10.925 -2.020 -18.314 1.00 91.88 96 GLN A CA 1
ATOM 744 C C . GLN A 1 96 ? 11.368 -2.869 -19.510 1.00 91.88 96 GLN A C 1
ATOM 746 O O . GLN A 1 96 ? 12.333 -2.507 -20.183 1.00 91.88 96 GLN A O 1
ATOM 751 N N . GLY A 1 97 ? 10.625 -3.930 -19.843 1.00 93.94 97 GLY A N 1
ATOM 752 C CA . GLY A 1 97 ? 10.905 -4.773 -21.009 1.00 93.94 97 GLY A CA 1
ATOM 753 C C . GLY A 1 97 ? 10.870 -4.006 -22.337 1.00 93.94 97 GLY A C 1
ATOM 754 O O . GLY A 1 97 ? 11.760 -4.165 -23.179 1.00 93.94 97 GLY A O 1
ATOM 755 N N . LYS A 1 98 ? 9.893 -3.111 -22.518 1.00 93.06 98 LYS A N 1
ATOM 756 C CA . LYS A 1 98 ? 9.789 -2.260 -23.714 1.00 93.06 98 LYS A CA 1
ATOM 757 C C . LYS A 1 98 ? 10.965 -1.287 -23.831 1.00 93.06 98 LYS A C 1
ATOM 759 O O . LYS A 1 98 ? 11.550 -1.153 -24.906 1.00 93.06 98 LYS A O 1
ATOM 764 N N . VAL A 1 99 ? 11.350 -0.643 -22.726 1.00 92.75 99 VAL A N 1
ATOM 765 C CA . VAL A 1 99 ? 12.519 0.250 -22.682 1.00 92.75 99 VAL A CA 1
ATOM 766 C C . VAL A 1 99 ? 13.806 -0.521 -22.972 1.00 92.75 99 VAL A C 1
ATOM 768 O O . VAL A 1 99 ? 14.590 -0.081 -23.811 1.00 92.75 99 VAL A O 1
ATOM 771 N N . ALA A 1 100 ? 14.000 -1.686 -22.349 1.00 93.62 100 ALA A N 1
ATOM 772 C CA . ALA A 1 100 ? 15.167 -2.537 -22.568 1.00 93.62 100 ALA A CA 1
ATOM 773 C C . ALA A 1 100 ? 15.280 -2.986 -24.034 1.00 93.62 100 ALA A C 1
ATOM 775 O O . ALA A 1 100 ? 16.358 -2.925 -24.625 1.00 93.62 100 ALA A O 1
ATOM 776 N N . THR A 1 101 ? 14.156 -3.353 -24.654 1.00 95.75 101 THR A N 1
ATOM 777 C CA . THR A 1 101 ? 14.101 -3.717 -26.078 1.00 95.75 101 THR A CA 1
ATOM 778 C C . THR A 1 101 ? 14.508 -2.545 -26.973 1.00 95.75 101 THR A C 1
ATOM 780 O O . THR A 1 101 ? 15.303 -2.717 -27.900 1.00 95.75 101 THR A O 1
ATOM 783 N N . ALA A 1 102 ? 14.021 -1.334 -26.684 1.00 95.25 102 ALA A N 1
ATOM 784 C CA . ALA A 1 102 ? 14.386 -0.142 -27.445 1.00 95.25 102 ALA A CA 1
ATOM 785 C C . ALA A 1 102 ? 15.871 0.222 -27.288 1.00 95.25 102 ALA A C 1
ATOM 787 O O . ALA A 1 102 ? 16.527 0.520 -28.286 1.00 95.25 102 ALA A O 1
ATOM 788 N N . ILE A 1 103 ? 16.409 0.145 -26.065 1.00 94.88 103 ILE A N 1
ATOM 789 C CA . ILE A 1 103 ? 17.839 0.343 -25.786 1.00 94.88 103 ILE A CA 1
ATOM 790 C C . ILE A 1 103 ? 18.675 -0.676 -26.564 1.00 94.88 103 ILE A C 1
ATOM 792 O O . ILE A 1 103 ? 19.594 -0.281 -27.276 1.00 94.88 103 ILE A O 1
ATOM 796 N N . SER A 1 104 ? 18.329 -1.966 -26.489 1.00 95.94 104 SER A N 1
ATOM 797 C CA . SER A 1 104 ? 19.063 -3.038 -27.174 1.00 95.94 104 SER A CA 1
ATOM 798 C C . SER A 1 104 ? 19.103 -2.833 -28.689 1.00 95.94 104 SER A C 1
ATOM 800 O O . SER A 1 104 ? 20.146 -3.017 -29.314 1.00 95.94 104 SER A O 1
ATOM 802 N N . ALA A 1 105 ? 17.988 -2.412 -29.286 1.00 96.62 105 ALA A N 1
ATOM 803 C CA . ALA A 1 105 ? 17.929 -2.148 -30.716 1.00 96.62 105 ALA A CA 1
ATOM 804 C C . ALA A 1 105 ? 18.826 -0.968 -31.129 1.00 96.62 105 ALA A C 1
ATOM 806 O O . ALA A 1 105 ? 19.610 -1.110 -32.062 1.00 96.62 105 ALA A O 1
ATOM 807 N N . ILE A 1 106 ? 18.770 0.163 -30.412 1.00 96.25 106 ILE A N 1
ATOM 808 C CA . ILE A 1 106 ? 19.629 1.323 -30.706 1.00 96.25 106 ILE A CA 1
ATOM 809 C C . ILE A 1 106 ? 21.110 1.003 -30.468 1.00 96.25 106 ILE A C 1
ATOM 811 O O . ILE A 1 106 ? 21.962 1.423 -31.249 1.00 96.25 106 ILE A O 1
ATOM 815 N N . ALA A 1 107 ? 21.426 0.239 -29.421 1.00 96.12 107 ALA A N 1
ATOM 816 C CA . ALA A 1 107 ? 22.790 -0.197 -29.145 1.00 96.12 107 ALA A CA 1
ATOM 817 C C . ALA A 1 107 ? 23.351 -1.036 -30.304 1.00 96.12 107 ALA A C 1
ATOM 819 O O . ALA A 1 107 ? 24.443 -0.750 -30.787 1.00 96.12 107 ALA A O 1
ATOM 820 N N . LYS A 1 108 ? 22.574 -2.002 -30.817 1.00 96.56 108 LYS A N 1
ATOM 821 C CA . LYS A 1 108 ? 22.952 -2.815 -31.987 1.00 96.56 108 LYS A CA 1
ATOM 822 C C . LYS A 1 108 ? 23.133 -1.975 -33.250 1.00 96.56 108 LYS A C 1
ATOM 824 O O . LYS A 1 108 ? 24.120 -2.159 -33.951 1.00 96.56 108 LYS A O 1
ATOM 829 N N . GLU A 1 109 ? 22.221 -1.039 -33.517 1.00 95.75 109 GLU A N 1
ATOM 830 C CA . GLU A 1 109 ? 22.310 -0.120 -34.666 1.00 95.75 109 GLU A CA 1
ATOM 831 C C . GLU A 1 109 ? 23.579 0.748 -34.626 1.00 95.75 109 GLU A C 1
ATOM 833 O O . GLU A 1 109 ? 24.124 1.091 -35.671 1.00 95.75 109 GLU A O 1
ATOM 838 N N . LYS A 1 110 ? 24.063 1.084 -33.425 1.00 94.94 110 LYS A N 1
ATOM 839 C CA . LYS A 1 110 ? 25.256 1.914 -33.203 1.00 94.94 110 LYS A CA 1
ATOM 840 C C . LYS A 1 110 ? 26.533 1.120 -32.907 1.00 94.94 110 LYS A C 1
ATOM 842 O O . LYS A 1 110 ? 27.570 1.729 -32.674 1.00 94.94 110 LYS A O 1
ATOM 847 N N . GLY A 1 111 ? 26.476 -0.213 -32.892 1.00 96.31 111 GLY A N 1
ATOM 848 C CA . GLY A 1 111 ? 27.628 -1.056 -32.553 1.00 96.31 111 GLY A CA 1
ATOM 849 C C . GLY A 1 111 ? 28.106 -0.919 -31.099 1.00 96.31 111 GLY A C 1
ATOM 850 O O . GLY A 1 111 ? 29.280 -1.143 -30.817 1.00 96.31 111 GLY A O 1
ATOM 851 N N . LEU A 1 112 ? 27.219 -0.544 -30.172 1.00 95.06 112 LEU A N 1
ATOM 852 C CA . LEU A 1 112 ? 27.543 -0.358 -28.757 1.00 95.06 112 LEU A CA 1
ATOM 853 C C . LEU A 1 112 ? 27.431 -1.685 -28.000 1.00 95.06 112 LEU A C 1
ATOM 855 O O . LEU A 1 112 ? 26.360 -2.291 -27.945 1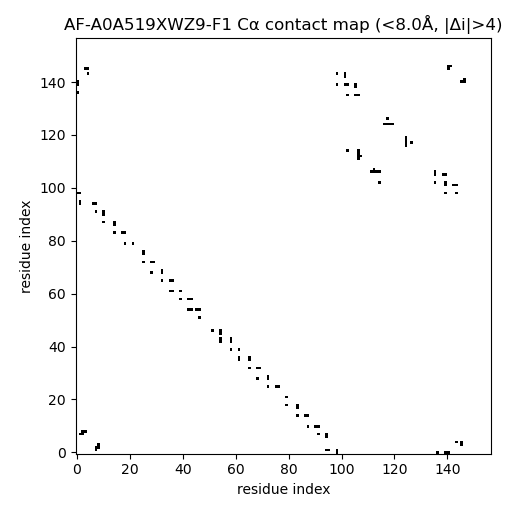.00 95.06 112 LEU A O 1
ATOM 859 N N . ALA A 1 113 ? 28.529 -2.114 -27.376 1.00 92.94 113 ALA A N 1
ATOM 860 C CA . ALA A 1 113 ? 28.565 -3.332 -26.562 1.00 92.94 113 ALA A CA 1
ATOM 861 C C . ALA A 1 113 ? 27.952 -3.139 -25.163 1.00 92.94 113 ALA A C 1
ATOM 863 O O . ALA A 1 113 ? 27.385 -4.075 -24.603 1.00 92.94 113 ALA A O 1
ATOM 864 N N . TYR A 1 114 ? 28.046 -1.924 -24.615 1.00 91.44 114 TYR A N 1
ATOM 865 C CA . TYR A 1 114 ? 27.553 -1.580 -23.284 1.00 91.44 114 TYR A CA 1
ATOM 866 C C . TYR A 1 114 ? 26.780 -0.267 -23.330 1.00 91.44 114 TYR A C 1
ATOM 868 O O . TYR A 1 114 ? 27.172 0.677 -24.015 1.00 91.44 114 TYR A O 1
ATOM 876 N N . VAL A 1 115 ? 25.685 -0.212 -22.576 1.00 91.12 115 VAL A N 1
ATOM 877 C CA . VAL A 1 115 ? 24.910 1.004 -22.329 1.00 91.12 115 VAL A CA 1
ATOM 878 C C . VAL A 1 115 ? 24.693 1.090 -20.830 1.00 91.12 115 VAL A C 1
ATOM 880 O O . VAL A 1 115 ? 24.220 0.131 -20.221 1.00 91.12 115 VAL A O 1
ATOM 883 N N . PHE A 1 116 ? 25.021 2.236 -20.250 1.00 89.88 116 PHE A N 1
ATOM 884 C CA . PHE A 1 116 ? 24.829 2.491 -18.832 1.00 89.88 116 PHE A CA 1
ATOM 885 C C . PHE A 1 116 ? 23.705 3.501 -18.612 1.00 89.88 116 PHE A C 1
ATOM 887 O O . PHE A 1 116 ? 23.526 4.425 -19.409 1.00 89.88 116 PHE A O 1
ATOM 894 N N . ASP A 1 117 ? 22.951 3.332 -17.527 1.00 87.00 117 ASP A N 1
ATOM 895 C CA . ASP A 1 117 ? 21.995 4.345 -17.090 1.00 87.00 117 ASP A CA 1
ATOM 896 C C . ASP A 1 117 ? 22.734 5.447 -16.325 1.00 87.00 117 ASP A C 1
ATOM 898 O O . ASP A 1 117 ? 23.285 5.211 -15.253 1.00 87.00 117 ASP A O 1
ATOM 902 N N . VAL A 1 118 ? 22.746 6.651 -16.896 1.00 84.31 118 VAL A N 1
ATOM 903 C CA . VAL A 1 118 ? 23.365 7.849 -16.307 1.00 84.31 118 VAL A CA 1
ATOM 904 C C . VAL A 1 118 ? 22.359 8.718 -15.550 1.00 84.31 118 VAL A C 1
ATOM 906 O O . VAL A 1 118 ? 22.687 9.828 -15.128 1.00 84.31 118 VAL A O 1
ATOM 909 N N . ALA A 1 119 ? 21.107 8.269 -15.402 1.00 76.38 119 ALA A N 1
ATOM 910 C CA . ALA A 1 119 ? 20.110 9.011 -14.652 1.00 76.38 119 ALA A CA 1
ATOM 911 C C . ALA A 1 119 ? 20.552 9.162 -13.188 1.00 76.38 119 ALA A C 1
ATOM 913 O O . ALA A 1 119 ? 20.638 8.199 -12.430 1.00 76.38 119 ALA A O 1
ATOM 914 N N . ASN A 1 120 ? 20.778 10.409 -12.776 1.00 61.75 120 ASN A N 1
ATOM 915 C CA . ASN A 1 120 ? 21.024 10.772 -11.385 1.00 61.75 120 ASN A CA 1
ATOM 916 C C . ASN A 1 120 ? 19.705 10.698 -10.599 1.00 61.75 120 ASN A C 1
ATOM 918 O O . ASN A 1 120 ? 19.059 11.712 -10.340 1.00 61.75 120 ASN A O 1
ATOM 922 N N . GLY A 1 121 ? 19.257 9.485 -10.278 1.00 57.91 121 GLY A N 1
ATOM 923 C CA . GLY A 1 121 ? 18.039 9.238 -9.513 1.00 57.91 121 GLY A CA 1
ATOM 924 C C . GLY A 1 121 ? 18.140 7.968 -8.671 1.00 57.91 121 GLY A C 1
ATOM 925 O O . GLY A 1 121 ? 18.554 6.926 -9.164 1.00 57.91 121 GLY A O 1
ATOM 926 N N . GLN A 1 122 ? 17.749 8.078 -7.396 1.00 47.62 122 GLN A N 1
ATOM 927 C CA . GLN A 1 122 ? 17.605 6.980 -6.422 1.00 47.62 122 GLN A CA 1
ATOM 928 C C . GLN A 1 122 ? 18.830 6.061 -6.232 1.00 47.62 122 GLN A C 1
ATOM 930 O O . GLN A 1 122 ? 18.677 4.863 -6.029 1.00 47.62 122 GLN A O 1
ATOM 935 N N . GLY A 1 123 ? 20.051 6.607 -6.252 1.00 51.12 123 GLY A N 1
ATOM 936 C CA . GLY A 1 123 ? 21.230 5.916 -5.702 1.00 51.12 123 GLY A CA 1
ATOM 937 C C . GLY A 1 123 ? 21.657 4.617 -6.403 1.00 51.12 123 GLY A C 1
ATOM 938 O O . GLY A 1 123 ? 22.439 3.868 -5.830 1.00 51.12 123 GLY A O 1
ATOM 939 N N . GLY A 1 124 ? 21.158 4.344 -7.614 1.00 55.94 124 GLY A N 1
ATOM 940 C CA . GLY A 1 124 ? 21.448 3.118 -8.370 1.00 55.94 124 GLY A CA 1
ATOM 941 C C . GLY A 1 124 ? 22.486 3.262 -9.485 1.00 55.94 124 GLY A C 1
ATOM 942 O O . GLY A 1 124 ? 22.780 2.279 -10.163 1.00 55.94 124 GLY A O 1
ATOM 943 N N . ASN A 1 125 ? 23.030 4.462 -9.716 1.00 68.06 125 ASN A N 1
ATOM 944 C CA . ASN A 1 125 ? 24.067 4.629 -10.727 1.00 68.06 125 ASN A CA 1
ATOM 945 C C . ASN A 1 125 ? 25.432 4.219 -10.150 1.00 68.06 125 ASN A C 1
ATOM 947 O O . ASN A 1 125 ? 25.996 4.921 -9.314 1.00 68.06 125 ASN A O 1
ATOM 951 N N . ASN A 1 126 ? 25.954 3.080 -10.612 1.00 75.50 126 ASN A N 1
ATOM 952 C CA . ASN A 1 126 ? 27.263 2.550 -10.217 1.00 75.50 126 ASN A CA 1
ATOM 953 C C . ASN A 1 126 ? 28.437 3.215 -10.965 1.00 75.50 126 ASN A C 1
ATOM 955 O O . ASN A 1 126 ? 29.590 2.833 -10.759 1.00 75.50 126 ASN A O 1
ATOM 959 N N . LEU A 1 127 ? 28.173 4.188 -11.846 1.00 81.31 127 LEU A N 1
ATOM 960 C CA . LEU A 1 127 ? 29.220 5.004 -12.457 1.00 81.31 127 LEU A CA 1
ATOM 961 C C . LEU A 1 127 ? 29.738 6.034 -11.452 1.00 81.31 127 LEU A C 1
ATOM 963 O O . LEU A 1 127 ? 29.077 7.025 -11.155 1.00 81.31 127 LEU A O 1
ATOM 967 N N . VAL A 1 128 ? 30.962 5.810 -10.977 1.00 82.19 128 VAL A N 1
ATOM 968 C CA . VAL A 1 128 ? 31.667 6.731 -10.071 1.00 82.19 128 VAL A CA 1
ATOM 969 C C . VAL A 1 128 ? 32.130 7.998 -10.802 1.00 82.19 128 VAL A C 1
ATOM 971 O O . VAL A 1 128 ? 32.145 9.079 -10.221 1.00 82.19 128 VAL A O 1
ATOM 974 N N . PHE A 1 129 ? 32.496 7.876 -12.080 1.00 82.25 129 PHE A N 1
ATOM 975 C CA . PHE A 1 129 ? 32.901 8.976 -12.954 1.00 82.25 129 PHE A CA 1
ATOM 976 C C 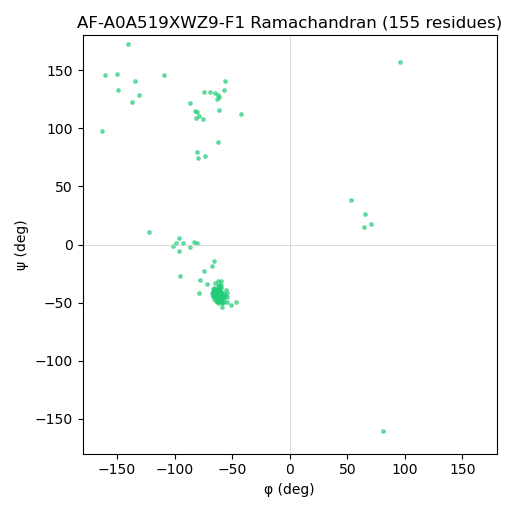. PHE A 1 129 ? 32.766 8.545 -14.419 1.00 82.25 129 PHE A C 1
ATOM 978 O O . PHE A 1 129 ? 33.020 7.384 -14.743 1.00 82.25 129 PHE A O 1
ATOM 985 N N . TRP A 1 130 ? 32.403 9.471 -15.306 1.00 84.00 130 TRP A N 1
ATOM 986 C CA . TRP A 1 130 ? 32.527 9.294 -16.751 1.00 84.00 130 TRP A CA 1
ATOM 987 C C . TRP A 1 130 ? 32.757 10.646 -17.427 1.00 84.00 130 TRP A C 1
ATOM 989 O O . TRP A 1 130 ? 32.224 11.668 -16.997 1.00 84.00 130 TRP A O 1
ATOM 999 N N . GLU A 1 131 ? 33.528 10.635 -18.507 1.00 80.44 131 GLU A N 1
ATOM 1000 C CA . GLU A 1 131 ? 33.753 11.789 -19.370 1.00 80.44 131 GLU A CA 1
ATOM 1001 C C . GLU A 1 131 ? 33.673 11.309 -20.823 1.00 80.44 131 GLU A C 1
ATOM 1003 O O . GLU A 1 131 ? 34.368 10.371 -21.216 1.00 80.44 131 GLU A O 1
ATOM 1008 N N . GLY A 1 132 ? 32.776 11.906 -21.609 1.00 81.75 132 GLY A N 1
ATOM 1009 C CA . GLY A 1 132 ? 32.479 11.465 -22.974 1.00 81.75 132 GLY A CA 1
ATOM 1010 C C . GLY A 1 132 ? 31.506 10.278 -23.062 1.00 81.75 132 GLY A C 1
ATOM 1011 O O . GLY A 1 132 ? 30.746 10.001 -22.132 1.00 81.75 132 GLY A O 1
ATOM 1012 N N . GLY A 1 133 ? 31.517 9.602 -24.215 1.00 85.25 133 GLY A N 1
ATOM 1013 C CA . GLY A 1 133 ? 30.599 8.511 -24.560 1.00 85.25 133 GLY A CA 1
ATOM 1014 C C . GLY A 1 133 ? 29.384 8.957 -25.384 1.00 85.25 133 GLY A C 1
ATOM 1015 O O . GLY A 1 133 ? 28.988 10.122 -25.371 1.00 85.25 133 GLY A O 1
ATOM 1016 N N . ASP A 1 134 ? 28.793 8.008 -26.112 1.00 90.31 134 ASP A N 1
ATOM 1017 C CA . ASP A 1 134 ? 27.628 8.258 -26.962 1.00 90.31 134 ASP A CA 1
ATOM 1018 C C . ASP A 1 134 ? 26.327 8.244 -26.147 1.00 90.31 134 ASP A C 1
ATOM 1020 O O . ASP A 1 134 ? 25.889 7.199 -25.660 1.00 90.31 134 ASP A O 1
ATOM 1024 N N . ASP A 1 135 ? 25.650 9.393 -26.059 1.00 91.50 135 ASP A N 1
ATOM 1025 C CA . ASP A 1 135 ? 24.307 9.463 -25.477 1.00 91.50 135 ASP A CA 1
ATOM 1026 C C . ASP A 1 135 ? 23.246 8.985 -26.483 1.00 91.50 135 ASP A C 1
ATOM 1028 O O . ASP A 1 135 ? 22.918 9.650 -27.470 1.00 91.50 135 ASP A O 1
ATOM 1032 N N . ILE A 1 136 ? 22.656 7.822 -26.204 1.00 93.56 136 ILE A N 1
ATOM 1033 C CA . ILE A 1 136 ? 21.574 7.250 -27.011 1.00 93.56 136 ILE A CA 1
ATOM 1034 C C . ILE A 1 136 ? 20.168 7.617 -26.514 1.00 93.56 136 ILE A C 1
ATOM 1036 O O . ILE A 1 136 ? 19.177 7.185 -27.106 1.00 93.56 136 ILE A O 1
ATOM 1040 N N . THR A 1 137 ? 20.040 8.421 -25.455 1.00 91.75 137 THR A N 1
ATOM 1041 C CA . THR A 1 137 ? 18.764 8.759 -24.803 1.00 91.75 137 THR A CA 1
ATOM 1042 C C . THR A 1 137 ? 17.747 9.317 -25.789 1.00 91.75 137 THR A C 1
ATOM 1044 O O . THR A 1 137 ? 16.581 8.913 -25.766 1.00 91.75 137 THR A O 1
ATOM 1047 N N . ALA A 1 138 ? 18.164 10.237 -26.661 1.00 91.88 138 ALA A N 1
ATOM 1048 C CA . ALA A 1 138 ? 17.287 10.832 -27.666 1.00 91.88 138 ALA A CA 1
ATOM 1049 C C . ALA A 1 138 ? 16.800 9.789 -28.686 1.00 91.88 138 ALA A C 1
ATOM 1051 O O . ALA A 1 138 ? 15.603 9.707 -28.951 1.00 91.88 138 ALA A O 1
ATOM 1052 N N . ALA A 1 139 ? 17.699 8.938 -29.188 1.00 93.12 139 ALA A N 1
ATOM 1053 C CA . ALA A 1 139 ? 17.360 7.878 -30.136 1.00 93.12 139 ALA A CA 1
ATOM 1054 C C . ALA A 1 139 ? 16.389 6.850 -29.527 1.00 93.12 139 ALA A C 1
ATOM 1056 O O . ALA A 1 139 ? 15.404 6.470 -30.160 1.00 93.12 139 ALA A O 1
ATOM 1057 N N . VAL A 1 140 ? 16.603 6.465 -28.265 1.00 93.38 140 VAL A N 1
ATOM 1058 C CA . VAL A 1 140 ? 15.705 5.564 -27.528 1.00 93.38 140 VAL A CA 1
ATOM 1059 C C . VAL A 1 140 ? 14.335 6.211 -27.301 1.00 93.38 140 VAL A C 1
ATOM 1061 O O . VAL A 1 140 ? 13.316 5.557 -27.514 1.00 93.38 140 VAL A O 1
ATOM 1064 N N . LYS A 1 141 ? 14.277 7.497 -26.922 1.00 91.06 141 LYS A N 1
ATOM 1065 C CA . LYS A 1 141 ? 13.007 8.239 -26.791 1.00 91.06 141 LYS A CA 1
ATOM 1066 C C . LYS A 1 141 ? 12.229 8.255 -28.107 1.00 91.06 141 LYS A C 1
ATOM 1068 O O . LYS A 1 141 ? 11.044 7.934 -28.101 1.00 91.06 141 LYS A O 1
ATOM 1073 N N . THR A 1 142 ? 12.899 8.556 -29.218 1.00 92.19 142 THR A N 1
ATOM 1074 C CA . THR A 1 142 ? 12.294 8.535 -30.556 1.00 92.19 142 THR A CA 1
ATOM 1075 C C . THR A 1 142 ? 11.763 7.147 -30.907 1.00 92.19 142 THR A C 1
ATOM 1077 O O . THR A 1 142 ? 10.613 7.028 -31.324 1.00 92.19 142 THR A O 1
ATOM 1080 N N . LYS A 1 143 ? 12.544 6.084 -30.669 1.00 91.25 143 LYS A N 1
ATOM 1081 C CA . LYS A 1 143 ? 12.125 4.696 -30.937 1.00 91.25 143 LYS A CA 1
ATOM 1082 C C . LYS A 1 143 ? 10.913 4.269 -30.105 1.00 91.25 143 LYS A C 1
ATOM 1084 O O . LYS A 1 143 ? 10.094 3.483 -30.564 1.00 91.25 143 LYS A O 1
ATOM 1089 N N . LEU A 1 144 ? 10.786 4.806 -28.895 1.00 91.19 144 LEU A N 1
ATOM 1090 C CA . LEU A 1 144 ? 9.650 4.577 -28.002 1.00 91.19 144 LEU A CA 1
ATOM 1091 C C . LEU A 1 144 ? 8.440 5.479 -28.296 1.00 91.19 144 LEU A C 1
ATOM 1093 O O . LEU A 1 144 ? 7.454 5.415 -27.564 1.00 91.19 144 LEU A O 1
ATOM 1097 N N . GLY A 1 145 ? 8.501 6.327 -29.328 1.00 87.44 145 GLY A N 1
ATOM 1098 C CA . GLY A 1 145 ? 7.418 7.252 -29.669 1.00 87.44 145 GLY A CA 1
ATOM 1099 C C . GLY A 1 145 ? 7.244 8.395 -28.665 1.00 87.44 145 GLY A C 1
ATOM 1100 O O . GLY A 1 145 ? 6.205 9.048 -28.644 1.00 87.44 145 GLY A O 1
ATOM 1101 N N . ILE A 1 146 ? 8.253 8.662 -27.830 1.00 84.38 146 ILE A N 1
ATOM 1102 C CA . ILE A 1 146 ? 8.282 9.807 -26.918 1.00 84.38 146 ILE A CA 1
ATOM 1103 C C . ILE A 1 146 ? 8.693 11.030 -27.746 1.00 84.38 146 ILE A C 1
ATOM 1105 O O . ILE A 1 146 ? 9.839 11.479 -27.703 1.00 84.38 146 ILE A O 1
ATOM 1109 N N . THR A 1 147 ? 7.778 11.550 -28.563 1.00 62.59 147 THR A N 1
ATOM 1110 C CA . THR A 1 147 ? 8.007 12.809 -29.279 1.00 62.59 147 THR A CA 1
ATOM 1111 C C . THR A 1 147 ? 8.117 13.943 -28.267 1.00 62.59 147 THR A C 1
ATOM 1113 O O . THR A 1 147 ? 7.276 14.073 -27.379 1.00 62.59 147 THR A O 1
ATOM 1116 N N . ALA A 1 148 ? 9.159 14.763 -28.389 1.00 50.22 148 ALA A N 1
ATOM 1117 C CA . ALA A 1 148 ? 9.399 15.910 -27.528 1.00 50.22 148 ALA A CA 1
ATOM 1118 C C . ALA A 1 148 ? 8.268 16.950 -27.640 1.00 50.22 148 ALA A C 1
ATOM 1120 O O . ALA A 1 148 ? 8.367 17.911 -28.395 1.00 50.22 148 ALA A O 1
ATOM 1121 N N . THR A 1 149 ? 7.205 16.828 -26.848 1.00 44.97 149 THR A N 1
ATOM 1122 C CA . THR A 1 149 ? 6.377 17.987 -26.499 1.00 44.97 149 THR A CA 1
ATOM 1123 C C . THR A 1 149 ? 7.066 18.749 -25.375 1.00 44.97 149 THR A C 1
ATOM 1125 O O . THR A 1 149 ? 6.723 18.594 -24.207 1.00 44.97 149 THR A O 1
ATOM 1128 N N . ALA A 1 150 ? 8.069 19.547 -25.737 1.00 36.75 150 ALA A N 1
ATOM 1129 C CA . ALA A 1 150 ? 8.468 20.743 -25.003 1.00 36.75 150 ALA A CA 1
ATOM 1130 C C . ALA A 1 150 ? 9.332 21.609 -25.928 1.00 36.75 150 ALA A C 1
ATOM 1132 O O . ALA A 1 150 ? 10.525 21.375 -26.100 1.00 36.75 150 ALA A O 1
ATOM 1133 N N . LYS A 1 151 ? 8.697 22.612 -26.539 1.00 38.78 151 LYS A N 1
ATOM 1134 C CA . LYS A 1 151 ? 9.348 23.793 -27.107 1.00 38.78 151 LYS A CA 1
ATOM 1135 C C . LYS A 1 151 ? 10.433 24.267 -26.133 1.00 38.78 151 LYS A C 1
ATOM 1137 O O . LYS A 1 151 ? 10.109 24.719 -25.037 1.00 38.78 151 LYS A O 1
ATOM 1142 N N . ALA A 1 152 ? 11.700 24.147 -26.523 1.00 38.25 152 ALA A N 1
ATOM 1143 C CA . ALA A 1 152 ? 12.784 24.816 -25.822 1.00 38.25 152 ALA A CA 1
ATOM 1144 C C . ALA A 1 152 ? 12.484 26.330 -25.814 1.00 38.25 152 ALA A C 1
ATOM 1146 O O . ALA A 1 152 ? 12.100 26.870 -26.861 1.00 38.25 152 ALA A O 1
ATOM 1147 N N . PRO A 1 153 ? 12.604 27.036 -24.676 1.00 45.00 153 PRO A N 1
ATOM 1148 C CA . PRO A 1 153 ? 12.592 28.487 -24.704 1.00 45.00 153 PRO A CA 1
ATOM 1149 C C . PRO A 1 153 ? 13.808 28.942 -25.514 1.00 45.00 153 PRO A C 1
ATOM 1151 O O . PRO A 1 153 ? 14.933 28.517 -25.255 1.00 45.00 153 PRO A O 1
ATOM 1154 N N . ALA A 1 154 ? 13.558 29.755 -26.541 1.00 41.25 154 ALA A N 1
ATOM 1155 C CA . ALA A 1 154 ? 14.597 30.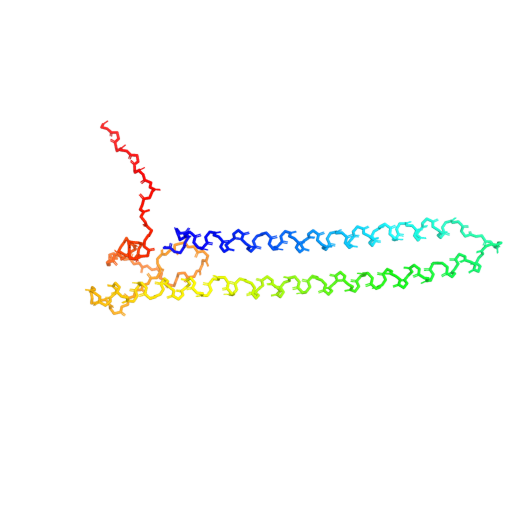299 -27.403 1.00 41.25 154 ALA A CA 1
ATOM 1156 C C . ALA A 1 154 ? 15.639 31.071 -26.569 1.00 41.25 154 ALA A C 1
ATOM 1158 O O . ALA A 1 154 ? 15.249 31.785 -25.638 1.00 41.25 154 ALA A O 1
ATOM 1159 N N . PRO A 1 155 ? 16.940 30.972 -26.897 1.00 51.34 155 PRO A N 1
ATOM 1160 C CA . PRO A 1 155 ? 17.948 31.810 -26.269 1.00 51.34 155 PRO A CA 1
ATOM 1161 C C . PRO A 1 155 ? 17.634 33.273 -26.594 1.00 51.34 155 PRO A C 1
ATOM 1163 O O . PRO A 1 155 ? 17.418 33.636 -27.754 1.00 51.34 155 PRO A O 1
ATOM 1166 N N . LYS A 1 156 ? 17.550 34.108 -25.555 1.00 52.53 156 LYS A N 1
ATOM 1167 C CA . LYS A 1 156 ? 17.478 35.561 -25.726 1.00 52.53 156 LYS A CA 1
ATOM 1168 C C . LYS A 1 156 ? 18.774 36.015 -26.406 1.00 52.53 156 LYS A C 1
ATOM 1170 O O . LYS A 1 156 ? 19.850 35.604 -25.978 1.00 52.53 156 LYS A O 1
ATOM 1175 N N . LYS A 1 157 ? 18.618 36.785 -27.487 1.00 49.88 157 LYS A N 1
ATOM 1176 C CA . LYS A 1 157 ? 19.703 37.493 -28.175 1.00 49.88 157 LYS A CA 1
ATOM 1177 C C . LYS A 1 157 ? 20.380 38.491 -27.247 1.00 49.88 157 LYS A C 1
ATOM 1179 O O . LYS A 1 157 ? 19.657 39.048 -26.389 1.00 49.88 157 LYS A O 1
#

Nearest PDB structures (foldseek):
  8gl8-assembly1_C  TM=8.402E-01  e=7.491E-04  Flavobacterium johnsoniae
  5me8-assembly1_B  TM=4.424E-01  e=2.527E+00  Homo sapiens
  5mto-assembly1_B  TM=4.405E-01  e=4.496E+00  Homo sapiens

Secondary structure (DSSP, 8-state):
-GGG-HHHHHHHHHHHHHHHHHHHHHHHHHHHHHHHHHHHHHHHTT--GGGHHHHHHHHHHHHHHHHHHHHHHHHHHHHHHHHHHHHHHHHHHHHHHHHHHHHHHHHHHTT-S--------TT----S--------HHHHHHHTT------PPPPP-

pLDDT: mean 89.69, std 14.84, range [36.75, 98.75]

Mean predicted aligned error: 7.55 Å

Solvent-accessible surface area (backbone atoms only — not comparable to full-atom values): 9418 Å² total; per-residue (Å²): 112,67,89,68,38,67,68,48,50,52,38,50,53,52,52,52,49,50,52,52,51,48,49,52,56,49,51,51,52,51,50,51,44,54,50,53,50,51,50,45,59,55,52,60,74,70,58,44,88,92,48,37,71,64,47,51,52,52,46,51,51,48,51,53,53,46,54,52,47,55,51,52,49,52,53,48,53,56,46,44,55,50,54,49,53,53,50,50,48,70,52,44,52,63,54,51,52,53,52,50,52,38,46,53,52,53,27,60,79,68,71,47,93,75,87,80,73,79,64,94,58,90,89,69,53,84,72,90,76,87,83,83,81,87,82,54,64,66,61,34,30,53,74,70,68,47,70,85,90,64,85,73,81,74,82,81,130

Sequence (157 aa):
VFANLPESKTAQTTLENLSKTKQAEIDVMIKEYQSKLTAAQAKEKTRSEANKETVDKELQTAATELQDLQKRIGDAQTKAQQDLGTKQGELFQPIQGKVATAISAIAKEKGLAYVFDVANGQGGNNLVFWEGGDDITAAVKTKLGITATAKAPAPKK

Radius of gyration: 28.02 Å; Cα contacts (8 Å, |Δi|>4): 74; chains: 1; bounding box: 62×47×76 Å

Foldseek 3Di:
DQVLDPLSVVLVVVLVVLLVVLVVVLVVLVVVLVVLVVVLVVLVVVDDPVCPVVSVVVNVVSVVVSVVSVVVSVVSVVVSVVVSVVSSCVSCVVVVVLLVVLVVVLCVVVVHPDDADPDPDDPPHPDPDDDDDDDCPVVSCVSSVSPDPDDDDDDDD